Protein AF-A0A7C3B089-F1 (afdb_monomer_lite)

Foldseek 3Di:
DPPPQAWDWDADPVVRDIDTDGDDDQQADDPDPVRRVVSSVVSVVVVVVVRVVVVVVCVVVVND

Structure (mmCIF, N/CA/C/O backbone):
data_AF-A0A7C3B089-F1
#
_entry.id   AF-A0A7C3B089-F1
#
loop_
_atom_site.group_PDB
_atom_site.id
_atom_site.type_symbol
_atom_site.label_atom_id
_atom_site.label_alt_id
_atom_site.label_comp_id
_atom_site.label_asym_id
_atom_site.label_entity_id
_atom_site.label_seq_id
_atom_site.pdbx_PDB_ins_code
_atom_site.Cartn_x
_atom_site.Cartn_y
_atom_site.Cartn_z
_atom_site.occupancy
_atom_site.B_iso_or_equiv
_atom_site.auth_seq_id
_atom_site.auth_comp_id
_atom_site.auth_asym_id
_atom_site.auth_atom_id
_atom_site.pdbx_PDB_model_num
ATOM 1 N N . MET A 1 1 ? 9.870 -19.647 2.849 1.00 38.09 1 MET A N 1
ATOM 2 C CA . MET A 1 1 ? 8.786 -18.870 3.482 1.00 38.09 1 MET A CA 1
ATOM 3 C C . MET A 1 1 ? 8.206 -17.960 2.417 1.00 38.09 1 MET A C 1
ATOM 5 O O . MET A 1 1 ? 8.935 -17.125 1.901 1.00 38.09 1 MET A O 1
ATOM 9 N N . SER A 1 2 ? 6.963 -18.202 1.998 1.00 41.62 2 SER A N 1
ATOM 10 C CA . SER A 1 2 ? 6.257 -17.322 1.061 1.00 41.62 2 SER A CA 1
ATOM 11 C C . SER A 1 2 ? 5.959 -16.027 1.816 1.00 41.62 2 SER A C 1
ATOM 13 O 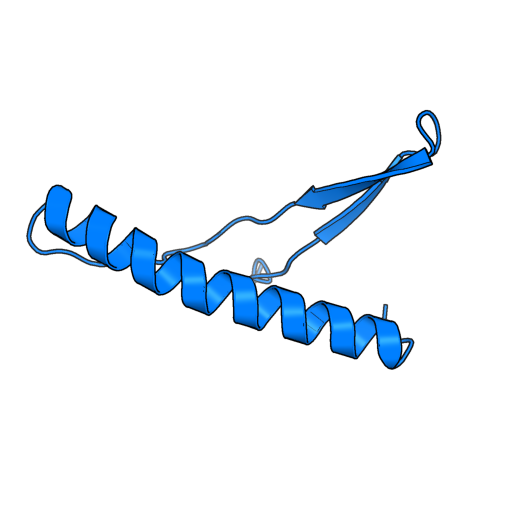O . SER A 1 2 ? 5.121 -16.038 2.714 1.00 41.62 2 SER A O 1
ATOM 15 N N . ARG A 1 3 ? 6.709 -14.951 1.539 1.00 54.12 3 ARG A N 1
ATOM 16 C CA . ARG A 1 3 ? 6.314 -13.606 1.974 1.00 54.12 3 ARG A CA 1
ATOM 17 C C . ARG A 1 3 ? 5.004 -13.325 1.253 1.00 54.12 3 ARG A C 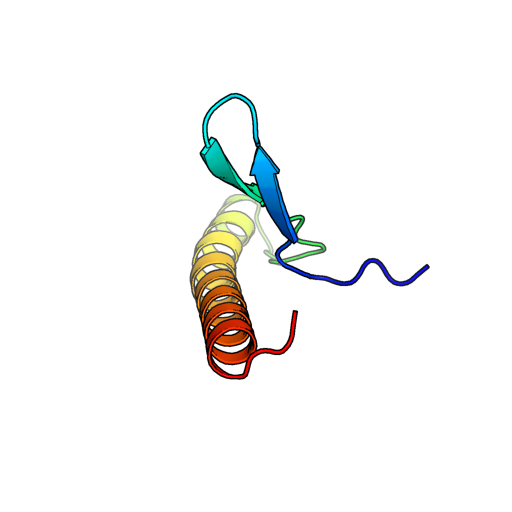1
ATOM 19 O O . ARG A 1 3 ? 5.002 -13.211 0.026 1.00 54.12 3 ARG A O 1
ATOM 26 N N . ARG A 1 4 ? 3.888 -13.370 1.979 1.00 54.16 4 ARG A N 1
ATOM 27 C CA . ARG A 1 4 ? 2.597 -12.991 1.409 1.00 54.16 4 ARG A CA 1
ATOM 28 C C . ARG A 1 4 ? 2.734 -11.534 0.983 1.00 54.16 4 ARG A C 1
ATOM 30 O O . ARG A 1 4 ? 3.216 -10.713 1.752 1.00 54.16 4 ARG A O 1
ATOM 37 N N . GLN A 1 5 ? 2.402 -11.270 -0.273 1.00 61.19 5 GLN A N 1
ATOM 38 C CA . GLN A 1 5 ? 2.342 -9.938 -0.865 1.00 61.19 5 GLN A CA 1
ATOM 39 C C . GLN A 1 5 ? 1.116 -9.231 -0.293 1.00 61.19 5 GLN A C 1
ATOM 41 O O . GLN A 1 5 ? 0.110 -9.094 -0.982 1.00 61.19 5 GLN A O 1
ATOM 46 N N . ASP A 1 6 ? 1.153 -8.924 0.998 1.00 71.06 6 ASP A N 1
ATOM 47 C CA . ASP A 1 6 ? -0.019 -8.461 1.719 1.00 71.06 6 ASP A CA 1
ATOM 48 C C . ASP A 1 6 ? 0.176 -7.039 2.233 1.00 71.06 6 ASP A C 1
ATOM 50 O O . ASP A 1 6 ? 1.298 -6.594 2.481 1.00 71.06 6 ASP A O 1
ATOM 54 N N . ILE A 1 7 ? -0.934 -6.315 2.338 1.00 79.88 7 ILE A N 1
ATOM 55 C CA . ILE A 1 7 ? -0.974 -5.040 3.046 1.00 79.88 7 ILE A CA 1
ATOM 56 C C . ILE A 1 7 ? -1.200 -5.365 4.521 1.00 79.88 7 ILE A C 1
ATOM 58 O O . ILE A 1 7 ? -2.222 -5.956 4.882 1.00 79.88 7 ILE A O 1
ATOM 62 N N . GLU A 1 8 ? -0.253 -4.973 5.364 1.00 84.75 8 GLU A N 1
ATOM 63 C CA . GLU A 1 8 ? -0.349 -5.118 6.812 1.00 84.75 8 GLU A CA 1
ATOM 64 C C . GLU A 1 8 ? -0.889 -3.821 7.419 1.00 84.75 8 GLU A C 1
ATOM 66 O O . GLU A 1 8 ? -0.465 -2.719 7.060 1.00 84.75 8 GLU A O 1
ATOM 71 N N . ILE A 1 9 ? -1.867 -3.963 8.315 1.00 88.31 9 ILE A N 1
ATOM 72 C CA . ILE A 1 9 ? -2.465 -2.854 9.054 1.00 88.31 9 ILE A CA 1
ATOM 73 C C . ILE A 1 9 ? -2.028 -3.000 10.505 1.00 88.31 9 ILE A C 1
ATOM 75 O O . ILE A 1 9 ? -2.437 -3.938 11.188 1.00 88.31 9 ILE A O 1
ATOM 79 N N . GLU A 1 10 ? -1.215 -2.066 10.976 1.00 91.56 10 GLU A N 1
ATOM 80 C CA . GLU A 1 10 ? -0.772 -2.008 12.365 1.00 91.56 10 GLU A CA 1
ATOM 81 C C . GLU A 1 10 ? -1.534 -0.920 13.121 1.00 91.56 10 GLU A C 1
ATOM 83 O O . GLU A 1 10 ? -1.895 0.107 12.549 1.00 91.56 10 GLU A O 1
ATOM 88 N N . PHE A 1 11 ? -1.784 -1.134 14.412 1.00 93.19 11 PHE A N 1
ATOM 89 C CA . PHE A 1 11 ? -2.397 -0.142 15.291 1.00 93.19 11 PHE A CA 1
ATOM 90 C C . PHE A 1 11 ? -1.403 0.273 16.369 1.00 93.19 11 PHE A C 1
ATOM 92 O O . PHE A 1 11 ? -0.892 -0.576 17.099 1.00 93.19 11 PHE A O 1
ATOM 99 N N . ASP A 1 12 ? -1.169 1.574 16.489 1.00 94.50 12 ASP A N 1
ATOM 100 C CA . ASP A 1 12 ? -0.371 2.145 17.563 1.00 94.50 12 ASP A CA 1
ATOM 101 C C . ASP A 1 12 ? -1.283 2.624 18.700 1.00 94.50 12 ASP A C 1
ATOM 103 O O . ASP A 1 12 ? -2.023 3.600 18.531 1.00 94.50 12 ASP A O 1
ATOM 107 N N . PRO A 1 13 ? -1.237 1.973 19.874 1.00 94.88 13 PRO A N 1
ATOM 108 C CA . PRO A 1 13 ? -2.085 2.333 21.000 1.00 94.88 13 PRO A CA 1
ATOM 109 C C . PRO A 1 13 ? -1.674 3.644 21.682 1.00 94.88 13 PRO A C 1
ATOM 111 O O . PRO A 1 13 ? -2.508 4.231 22.369 1.00 94.88 13 PRO A O 1
ATOM 114 N N . GLU A 1 14 ? -0.431 4.110 21.526 1.00 96.25 14 GLU A N 1
ATOM 115 C CA . GLU A 1 14 ? 0.028 5.356 22.153 1.00 96.25 14 GLU A CA 1
ATOM 116 C C . GLU A 1 14 ? -0.562 6.573 21.444 1.00 96.25 14 GLU A C 1
ATOM 118 O O . GLU A 1 14 ? -1.010 7.522 22.091 1.00 96.25 14 GLU A O 1
ATOM 123 N N . THR A 1 15 ? -0.597 6.536 20.110 1.00 95.56 15 THR A N 1
ATOM 124 C CA . THR A 1 15 ? -1.142 7.632 19.299 1.00 95.56 15 THR A CA 1
ATOM 125 C C . THR A 1 15 ? -2.584 7.401 18.848 1.00 95.56 15 THR A C 1
ATOM 127 O O . THR A 1 15 ? -3.251 8.351 18.436 1.00 95.56 15 THR A O 1
ATOM 130 N N . GLY A 1 16 ? -3.086 6.166 18.933 1.00 94.44 16 GLY A N 1
ATOM 131 C CA . GLY A 1 16 ? -4.411 5.772 18.455 1.00 94.44 16 GLY A CA 1
ATOM 132 C C . GLY A 1 16 ? -4.534 5.718 16.928 1.00 94.44 16 GLY A C 1
ATOM 133 O O . GLY A 1 16 ? -5.654 5.711 16.414 1.00 94.44 16 GLY A O 1
ATOM 134 N N . ASN A 1 17 ? -3.414 5.711 16.199 1.00 95.25 17 ASN A N 1
ATOM 135 C CA . ASN A 1 17 ? -3.393 5.722 14.737 1.00 95.25 17 ASN A CA 1
ATOM 136 C C . ASN A 1 17 ? -3.180 4.323 14.151 1.00 95.25 17 ASN A C 1
ATOM 138 O O . ASN A 1 17 ? -2.555 3.458 14.763 1.00 95.25 17 ASN A O 1
ATOM 142 N N . TYR A 1 18 ? -3.665 4.133 12.923 1.00 92.44 18 TYR A N 1
ATOM 143 C CA . TYR A 1 18 ? -3.359 2.958 12.113 1.00 92.44 18 TYR A CA 1
ATOM 144 C C . TYR A 1 18 ? -2.241 3.273 11.118 1.00 92.44 18 TYR A C 1
ATOM 146 O O . TYR A 1 18 ? -2.251 4.329 10.481 1.00 92.44 18 TYR A O 1
ATOM 154 N N . PHE A 1 19 ? -1.318 2.333 10.948 1.00 90.94 19 PHE A N 1
ATOM 155 C CA . PHE A 1 19 ? -0.238 2.384 9.973 1.00 90.94 19 PHE A CA 1
ATOM 156 C C . PHE A 1 19 ? -0.423 1.292 8.929 1.00 90.94 19 PHE A C 1
ATOM 158 O O . PHE A 1 19 ? -0.899 0.200 9.230 1.00 90.94 19 PHE A O 1
ATOM 165 N N . ILE A 1 20 ? -0.043 1.605 7.693 1.00 87.81 20 ILE A N 1
ATOM 166 C CA . ILE A 1 20 ? -0.113 0.678 6.569 1.00 87.81 20 ILE A CA 1
ATOM 167 C C . ILE A 1 20 ? 1.310 0.337 6.146 1.00 87.81 20 ILE A C 1
ATOM 169 O O . ILE A 1 20 ? 2.065 1.229 5.751 1.00 87.81 20 ILE A O 1
ATOM 173 N N . ILE A 1 21 ? 1.667 -0.943 6.216 1.00 84.50 21 ILE A N 1
ATOM 174 C CA . ILE A 1 21 ? 2.957 -1.460 5.760 1.00 84.50 21 ILE A CA 1
ATOM 175 C C . ILE A 1 21 ? 2.718 -2.308 4.514 1.00 84.50 21 ILE A C 1
ATOM 177 O O . ILE A 1 21 ? 1.875 -3.203 4.495 1.00 84.50 21 ILE A O 1
ATOM 181 N N . TRP A 1 22 ? 3.459 -2.009 3.449 1.00 78.12 22 TRP A N 1
ATOM 182 C CA . TRP A 1 22 ? 3.368 -2.730 2.184 1.00 78.12 22 TRP A CA 1
ATOM 183 C C . TRP A 1 22 ? 4.755 -2.879 1.554 1.00 78.12 22 TRP A C 1
ATOM 185 O O . TRP A 1 22 ? 5.427 -1.885 1.278 1.00 78.12 22 TRP A O 1
ATOM 195 N N . GLU A 1 23 ? 5.184 -4.124 1.322 1.00 75.62 23 GLU A N 1
ATOM 196 C CA . GLU A 1 23 ? 6.445 -4.449 0.642 1.00 75.62 23 GLU A CA 1
ATOM 197 C C . GLU A 1 23 ? 6.149 -5.077 -0.734 1.00 75.62 23 GLU A C 1
ATOM 199 O O . GLU A 1 23 ? 5.754 -6.247 -0.816 1.00 75.62 23 GLU A O 1
ATOM 204 N N . PRO A 1 24 ? 6.332 -4.343 -1.846 1.00 69.12 24 PRO A N 1
ATOM 205 C CA . PRO A 1 24 ? 6.169 -4.924 -3.169 1.00 69.12 24 PRO A CA 1
ATOM 206 C C . PRO A 1 24 ? 7.371 -5.794 -3.562 1.00 69.12 24 PRO A C 1
ATOM 208 O O . PRO A 1 24 ? 8.521 -5.403 -3.385 1.00 69.12 24 PRO A O 1
ATOM 211 N N . LEU A 1 25 ? 7.114 -6.962 -4.161 1.00 64.31 25 LEU A N 1
ATOM 212 C CA . LEU A 1 25 ? 8.166 -7.930 -4.504 1.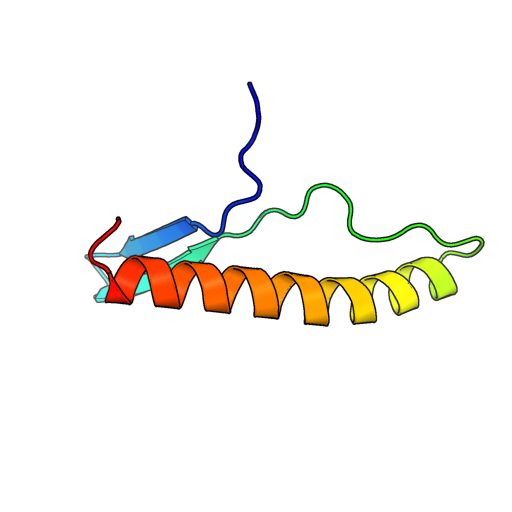00 64.31 25 LEU A CA 1
ATOM 213 C C . LEU A 1 25 ? 8.861 -7.641 -5.847 1.00 64.31 25 LEU A C 1
ATOM 215 O O . LEU A 1 25 ? 10.083 -7.596 -5.885 1.00 64.31 25 LEU A O 1
ATOM 219 N N . VAL A 1 26 ? 8.115 -7.425 -6.935 1.00 64.75 26 VAL A N 1
ATOM 220 C CA . VAL A 1 26 ? 8.602 -6.918 -8.238 1.00 64.75 26 VAL A CA 1
ATOM 221 C C . VAL A 1 26 ? 7.387 -6.364 -8.981 1.00 64.75 26 VAL A C 1
ATOM 223 O O . VAL A 1 26 ? 6.407 -7.086 -9.131 1.00 64.75 26 VAL A O 1
ATOM 226 N N . ILE A 1 27 ? 7.432 -5.113 -9.445 1.00 66.19 27 ILE A N 1
ATOM 227 C CA . ILE A 1 27 ? 6.245 -4.447 -10.019 1.00 66.19 27 ILE A CA 1
ATOM 228 C C . ILE A 1 27 ? 6.459 -4.016 -11.485 1.00 66.19 27 ILE A C 1
ATOM 230 O O . ILE A 1 27 ? 5.500 -3.667 -12.159 1.00 66.19 27 ILE A O 1
ATOM 234 N N . SER A 1 28 ? 7.690 -4.049 -12.017 1.00 72.19 28 SER A N 1
ATOM 235 C CA . SER A 1 28 ? 7.960 -3.600 -13.392 1.00 72.19 28 SER A CA 1
ATOM 236 C C . SER A 1 28 ? 9.228 -4.201 -14.006 1.00 72.19 28 SER A C 1
ATOM 238 O O . SER A 1 28 ? 10.195 -4.502 -13.301 1.00 72.19 28 SER A O 1
ATOM 240 N N . LEU A 1 29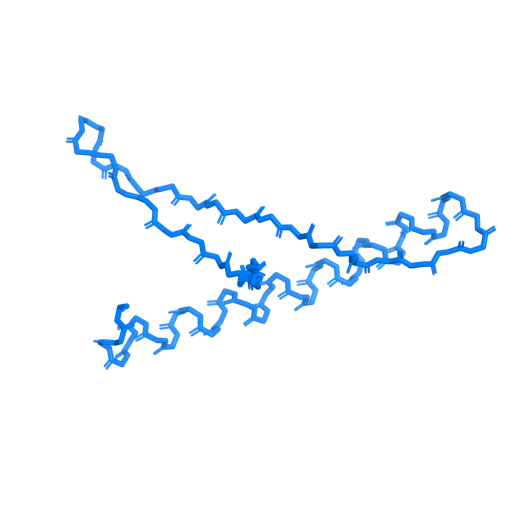 ? 9.213 -4.343 -15.336 1.00 66.25 29 LEU A N 1
ATOM 241 C CA . LEU A 1 29 ? 10.342 -4.713 -16.186 1.00 66.25 29 LEU A CA 1
ATOM 242 C C . LEU A 1 29 ? 10.393 -3.762 -17.391 1.00 66.25 29 LEU A C 1
ATOM 244 O O . LEU A 1 29 ? 9.536 -3.839 -18.262 1.00 66.25 29 LEU A O 1
ATOM 248 N N . GLY A 1 30 ? 11.428 -2.925 -17.483 1.00 77.00 30 GLY A N 1
ATOM 249 C CA . GLY A 1 30 ? 11.632 -2.014 -18.617 1.00 77.00 30 GLY A CA 1
ATOM 250 C C . GLY A 1 30 ? 12.948 -2.262 -19.356 1.00 77.00 30 GLY A C 1
ATOM 251 O O . GLY A 1 30 ? 13.922 -2.755 -18.786 1.00 77.00 30 GLY A O 1
ATOM 252 N N . ARG A 1 31 ? 12.996 -1.896 -20.646 1.00 83.12 31 ARG A N 1
ATOM 253 C CA . ARG A 1 31 ? 14.232 -1.942 -21.464 1.00 83.12 31 ARG A CA 1
ATOM 254 C C . ARG A 1 31 ? 15.195 -0.787 -21.160 1.00 83.12 31 ARG A C 1
ATOM 256 O O . ARG A 1 31 ? 16.372 -0.872 -21.498 1.00 83.12 31 ARG A O 1
ATOM 263 N N . THR A 1 32 ? 14.694 0.272 -20.528 1.00 92.31 32 THR A N 1
ATOM 264 C CA . THR A 1 32 ? 15.454 1.411 -19.995 1.00 92.31 32 THR A CA 1
ATOM 265 C C . THR A 1 32 ? 15.026 1.674 -18.554 1.00 92.31 32 THR A C 1
ATOM 267 O O . THR A 1 32 ? 13.992 1.173 -18.106 1.00 92.31 32 THR A O 1
ATOM 270 N N . LYS A 1 33 ? 15.820 2.455 -17.813 1.00 90.12 33 LYS A N 1
ATOM 271 C CA . LYS A 1 33 ? 15.501 2.803 -16.421 1.00 90.12 33 LYS A CA 1
ATOM 272 C C . LYS A 1 33 ? 14.242 3.664 -16.344 1.00 90.12 33 LYS A C 1
ATOM 274 O O . LYS A 1 33 ? 13.402 3.431 -15.487 1.00 90.12 33 LYS A O 1
ATOM 279 N N . GLU A 1 34 ? 14.110 4.616 -17.260 1.00 91.56 34 GLU A N 1
ATOM 280 C CA . GLU A 1 34 ? 12.973 5.526 -17.365 1.00 91.56 34 GLU A CA 1
ATOM 281 C C . GLU A 1 34 ? 11.692 4.752 -17.686 1.00 91.56 34 GLU A C 1
ATOM 283 O O . GLU A 1 34 ? 10.718 4.877 -16.954 1.00 91.56 34 GLU A O 1
ATOM 288 N N . GLY A 1 35 ? 11.728 3.864 -18.687 1.00 89.12 35 GLY A N 1
ATOM 289 C CA . GLY A 1 35 ? 10.573 3.034 -19.036 1.00 89.12 35 GLY A CA 1
ATOM 290 C C . GLY A 1 35 ? 10.180 2.081 -17.908 1.00 89.12 35 GLY A C 1
ATOM 291 O O . GLY A 1 35 ? 9.005 1.948 -17.598 1.00 89.12 35 GLY A O 1
ATOM 292 N N . ALA A 1 36 ? 11.156 1.489 -17.207 1.00 88.81 36 ALA A N 1
ATOM 293 C CA . ALA A 1 36 ? 10.867 0.660 -16.037 1.00 88.81 36 ALA A CA 1
ATOM 294 C C . ALA A 1 36 ? 10.174 1.458 -14.917 1.00 88.81 36 ALA A C 1
ATOM 296 O O . ALA A 1 36 ? 9.311 0.914 -14.233 1.00 88.81 36 ALA A O 1
ATOM 297 N N . LEU A 1 37 ? 10.535 2.730 -14.715 1.00 87.94 37 LEU A N 1
ATOM 298 C CA . LEU A 1 37 ? 9.904 3.593 -13.713 1.00 87.94 37 LEU A CA 1
ATOM 299 C C . LEU A 1 37 ? 8.503 4.061 -14.128 1.00 87.94 37 LEU A C 1
ATOM 301 O O . LEU A 1 37 ? 7.631 4.168 -13.268 1.00 87.94 37 LEU A O 1
ATOM 305 N N . GLU A 1 38 ? 8.272 4.325 -15.412 1.00 87.12 38 GLU A N 1
ATOM 306 C CA . GLU A 1 38 ? 6.939 4.650 -15.938 1.00 87.12 38 GLU A CA 1
ATOM 307 C C . GLU A 1 38 ? 5.998 3.444 -15.836 1.00 87.12 38 GLU A C 1
ATOM 309 O O . GLU A 1 38 ? 4.929 3.558 -15.235 1.00 87.12 38 GLU A O 1
ATOM 314 N N . ASP A 1 39 ? 6.448 2.266 -16.273 1.00 84.69 39 ASP A N 1
ATOM 315 C CA . ASP A 1 39 ? 5.701 1.010 -16.140 1.00 84.69 39 ASP A CA 1
ATOM 316 C C . ASP A 1 39 ? 5.437 0.674 -14.660 1.00 84.69 39 ASP A C 1
ATOM 318 O O . ASP A 1 39 ? 4.343 0.250 -14.290 1.00 84.69 39 ASP A O 1
ATOM 322 N N . LEU A 1 40 ? 6.421 0.921 -13.781 1.00 83.75 40 LEU A N 1
ATOM 323 C CA . LEU A 1 40 ? 6.269 0.781 -12.330 1.00 83.75 40 LEU A CA 1
ATOM 324 C C . LEU A 1 40 ? 5.184 1.711 -11.802 1.00 83.75 40 LEU A C 1
ATOM 326 O O . LEU A 1 40 ? 4.402 1.298 -10.954 1.00 83.75 40 LEU A O 1
ATOM 330 N N . ARG A 1 41 ? 5.139 2.959 -12.271 1.00 84.50 41 ARG A N 1
ATOM 331 C CA . ARG A 1 41 ? 4.160 3.946 -11.818 1.00 84.50 41 ARG A CA 1
ATOM 332 C C . ARG A 1 41 ? 2.740 3.494 -12.134 1.00 84.50 41 ARG A C 1
ATOM 334 O O . ARG A 1 41 ? 1.883 3.579 -11.259 1.00 84.50 41 ARG A O 1
ATOM 341 N N . GLU A 1 42 ? 2.503 3.006 -13.346 1.00 83.31 42 GLU A N 1
ATOM 342 C CA . GLU A 1 42 ? 1.185 2.523 -13.766 1.00 83.31 42 GLU A CA 1
ATOM 343 C C . GLU A 1 42 ? 0.803 1.219 -13.056 1.00 83.31 42 GLU A C 1
ATOM 345 O O . GLU A 1 42 ? -0.279 1.119 -12.472 1.00 83.31 42 GLU A O 1
ATOM 350 N N . ALA A 1 43 ? 1.712 0.240 -13.036 1.00 80.56 43 ALA A N 1
ATOM 351 C CA . ALA A 1 43 ? 1.470 -1.052 -12.404 1.00 80.56 43 ALA A CA 1
ATOM 352 C C . ALA A 1 43 ? 1.299 -0.932 -10.883 1.00 80.56 43 ALA A C 1
ATOM 354 O O . ALA A 1 43 ? 0.452 -1.615 -10.306 1.00 80.56 43 ALA A O 1
ATOM 355 N N . ALA A 1 44 ? 2.054 -0.044 -10.229 1.00 79.38 44 ALA A N 1
ATOM 356 C CA . ALA A 1 44 ? 1.885 0.235 -8.809 1.00 79.38 44 ALA A CA 1
ATOM 357 C C . ALA A 1 44 ? 0.525 0.874 -8.528 1.00 79.38 44 ALA A C 1
ATOM 359 O O . ALA A 1 44 ? -0.115 0.460 -7.572 1.00 79.38 44 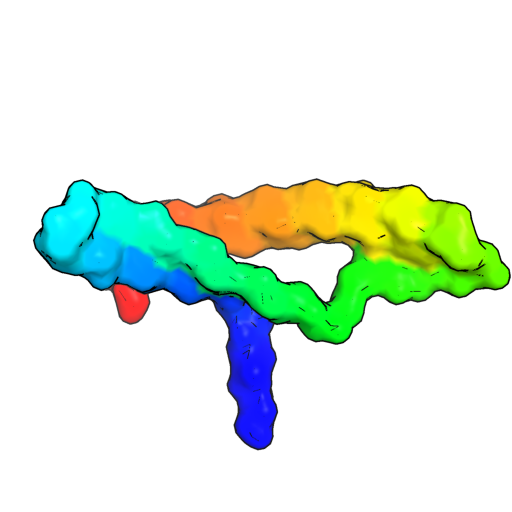ALA A O 1
ATOM 360 N N . HIS A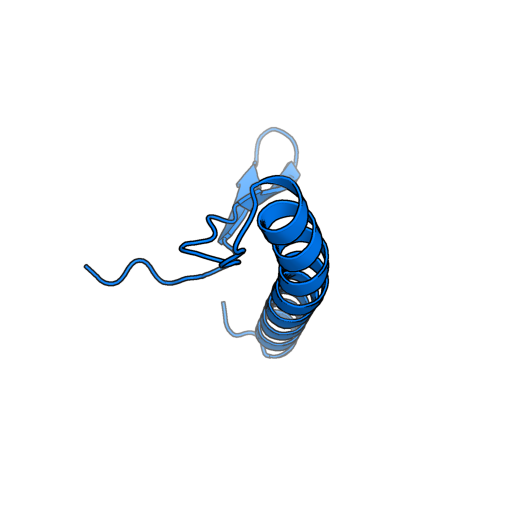 1 45 ? 0.054 1.816 -9.353 1.00 81.31 45 HIS A N 1
ATOM 361 C CA . HIS A 1 45 ? -1.266 2.426 -9.156 1.00 81.31 45 HIS A CA 1
ATOM 362 C C . HIS A 1 45 ? -2.370 1.361 -9.175 1.00 81.31 45 HIS A C 1
ATOM 364 O O . HIS A 1 45 ? -3.105 1.199 -8.207 1.00 81.31 45 HIS A O 1
ATOM 370 N N . LEU A 1 46 ? -2.404 0.546 -10.233 1.00 77.81 46 LEU A N 1
ATOM 371 C CA . LEU A 1 46 ? -3.423 -0.495 -10.397 1.00 77.81 46 LEU A CA 1
ATOM 372 C C . LEU A 1 46 ? -3.312 -1.604 -9.343 1.00 77.81 46 LEU A C 1
ATOM 374 O O . LEU A 1 46 ? -4.323 -2.088 -8.826 1.00 77.81 46 LEU A O 1
ATOM 378 N N . GLY A 1 47 ? -2.084 -2.029 -9.040 1.00 80.88 47 GLY A N 1
ATOM 379 C CA . GLY A 1 47 ? -1.817 -3.074 -8.062 1.00 80.88 47 GLY A CA 1
ATOM 380 C C . GLY A 1 47 ? -2.216 -2.645 -6.655 1.00 80.88 47 GLY A C 1
ATOM 381 O O . GLY A 1 47 ? -2.962 -3.364 -5.993 1.00 80.88 47 GLY A O 1
ATOM 382 N N . VAL A 1 48 ? -1.763 -1.465 -6.219 1.00 81.81 48 VAL A N 1
ATOM 383 C CA . VAL A 1 48 ? -2.072 -0.911 -4.891 1.00 81.81 48 VAL A CA 1
ATOM 384 C C . VAL A 1 48 ? -3.573 -0.749 -4.712 1.00 81.81 48 VAL A C 1
ATOM 386 O O . VAL A 1 48 ? -4.103 -1.251 -3.723 1.00 81.81 48 VAL A O 1
ATOM 389 N N . ASP A 1 49 ? -4.265 -0.146 -5.681 1.00 86.44 49 ASP A N 1
ATOM 390 C CA . ASP A 1 49 ? -5.717 0.049 -5.608 1.00 86.44 49 ASP A CA 1
ATOM 391 C C . ASP A 1 49 ? -6.450 -1.290 -5.452 1.00 86.44 49 ASP A C 1
ATOM 393 O O . ASP A 1 49 ? -7.310 -1.448 -4.585 1.00 86.44 49 ASP A O 1
ATOM 397 N N . THR A 1 50 ? -6.046 -2.303 -6.224 1.00 85.25 50 THR A N 1
ATOM 398 C CA . THR A 1 50 ? -6.638 -3.645 -6.138 1.00 85.25 50 THR A CA 1
ATOM 399 C C . THR A 1 50 ? -6.425 -4.279 -4.760 1.00 85.25 50 THR A C 1
ATOM 401 O O . THR A 1 50 ? -7.354 -4.867 -4.201 1.00 85.25 50 THR A O 1
ATOM 404 N N . PHE A 1 51 ? -5.220 -4.179 -4.191 1.00 84.62 51 PHE A N 1
ATOM 405 C CA . PHE A 1 51 ? -4.933 -4.738 -2.866 1.00 84.62 51 PHE A CA 1
ATOM 406 C C . PHE A 1 51 ? -5.686 -4.004 -1.752 1.00 84.62 51 PHE A C 1
ATOM 408 O O . PHE A 1 51 ? -6.211 -4.658 -0.848 1.00 84.62 51 PHE A O 1
ATOM 415 N N . ILE A 1 52 ? -5.798 -2.675 -1.838 1.00 88.00 52 ILE A N 1
ATOM 416 C CA . ILE A 1 52 ? -6.602 -1.872 -0.907 1.00 88.00 52 ILE A CA 1
ATOM 417 C C . ILE A 1 52 ? -8.064 -2.321 -0.962 1.00 88.00 52 ILE A C 1
ATOM 419 O O . ILE A 1 52 ? -8.655 -2.619 0.076 1.00 88.00 52 ILE A O 1
ATOM 423 N N . ASP A 1 53 ? -8.636 -2.449 -2.159 1.00 90.12 53 ASP A N 1
ATOM 424 C CA . ASP A 1 53 ? -10.026 -2.873 -2.342 1.00 90.12 53 ASP A CA 1
ATOM 425 C C . ASP A 1 53 ? -10.300 -4.269 -1.775 1.00 90.12 53 ASP A C 1
ATOM 427 O O . ASP A 1 53 ? -11.369 -4.520 -1.208 1.00 90.12 53 ASP A O 1
ATOM 431 N N . LEU A 1 54 ? -9.355 -5.198 -1.933 1.00 87.69 54 LEU A N 1
ATOM 432 C CA . LEU A 1 54 ? -9.459 -6.533 -1.349 1.00 87.69 54 LEU A CA 1
ATOM 433 C C . LEU A 1 54 ? -9.440 -6.466 0.180 1.00 87.69 54 LEU A C 1
ATOM 435 O O . LEU A 1 54 ? -10.332 -7.032 0.812 1.00 87.69 54 LEU A O 1
ATOM 439 N N . LYS A 1 55 ? -8.515 -5.704 0.773 1.00 87.06 55 LYS A N 1
ATOM 440 C CA . LYS A 1 55 ? -8.459 -5.530 2.231 1.00 87.06 55 LYS A CA 1
ATOM 441 C C . LYS A 1 55 ? -9.708 -4.876 2.797 1.00 87.06 55 LYS A C 1
ATOM 443 O O . LYS A 1 55 ? -10.238 -5.348 3.798 1.00 87.06 55 LYS A O 1
ATOM 448 N N . LEU A 1 56 ? -10.233 -3.844 2.143 1.00 90.94 56 LEU A N 1
ATOM 449 C CA . LEU A 1 56 ? -11.486 -3.212 2.555 1.00 90.94 56 LEU A CA 1
ATOM 450 C C . LEU A 1 56 ? -12.662 -4.197 2.506 1.00 90.94 56 LEU A C 1
ATOM 452 O O . LEU A 1 56 ? -13.506 -4.195 3.404 1.00 90.94 56 LEU A O 1
ATOM 456 N N . LYS A 1 57 ? -12.713 -5.072 1.493 1.00 91.12 57 LYS A N 1
ATOM 457 C CA . LYS A 1 57 ? -13.727 -6.135 1.409 1.00 91.12 57 LYS A CA 1
ATOM 458 C C . LYS A 1 57 ? -13.570 -7.177 2.512 1.00 91.12 57 LYS A C 1
ATOM 460 O O . LYS A 1 57 ? -14.588 -7.619 3.041 1.00 91.12 57 LYS A O 1
ATOM 465 N N . ASP A 1 58 ? -12.348 -7.564 2.857 1.00 88.75 58 ASP A N 1
ATOM 466 C CA . ASP A 1 58 ? -12.090 -8.527 3.931 1.00 88.75 58 ASP A CA 1
ATOM 467 C C . ASP A 1 58 ? -12.502 -7.955 5.294 1.00 88.75 58 ASP A C 1
ATOM 469 O O . ASP A 1 58 ? -13.267 -8.598 6.019 1.00 88.75 58 ASP A O 1
ATOM 473 N N . ILE A 1 59 ? -12.155 -6.690 5.569 1.00 88.69 59 ILE A N 1
ATOM 474 C CA . ILE A 1 59 ? -12.609 -5.955 6.761 1.00 88.69 59 ILE A CA 1
ATOM 475 C C . ILE A 1 59 ? -14.141 -5.900 6.811 1.00 88.69 59 ILE A C 1
ATOM 477 O O . ILE A 1 59 ? -14.741 -6.231 7.833 1.00 88.69 59 ILE A O 1
ATOM 481 N N . ALA A 1 60 ? -14.799 -5.543 5.703 1.00 90.31 60 ALA A N 1
ATOM 482 C CA . ALA A 1 60 ? -16.261 -5.483 5.633 1.00 90.31 60 ALA A CA 1
ATOM 483 C C . ALA A 1 60 ? -16.936 -6.851 5.856 1.00 90.31 60 ALA A C 1
ATOM 485 O O . ALA A 1 60 ? -18.087 -6.913 6.289 1.00 90.31 60 ALA A O 1
ATOM 486 N N . ARG A 1 61 ? -16.231 -7.950 5.568 1.00 90.75 61 ARG A N 1
ATOM 487 C CA . ARG A 1 61 ? -16.687 -9.328 5.803 1.00 90.75 61 ARG A CA 1
ATOM 488 C C . ARG A 1 61 ? -16.340 -9.850 7.200 1.00 90.75 61 ARG A C 1
ATOM 490 O O . ARG A 1 61 ? -16.755 -10.958 7.530 1.00 90.75 61 ARG A O 1
ATOM 497 N N . GLY A 1 62 ? -15.604 -9.083 8.007 1.00 81.69 62 GLY A N 1
ATOM 498 C CA . GLY A 1 62 ? -15.121 -9.511 9.322 1.00 81.69 62 GLY A CA 1
ATOM 499 C C . GLY A 1 62 ? -14.011 -10.561 9.252 1.00 81.69 62 GLY A C 1
ATOM 500 O O . GLY A 1 62 ? -13.816 -11.304 10.211 1.00 81.69 62 GLY A O 1
ATOM 501 N N . VAL A 1 63 ? -13.315 -10.657 8.117 1.00 66.88 63 VAL A N 1
ATOM 502 C CA . VAL A 1 63 ? -12.145 -11.520 7.947 1.00 66.88 63 VAL A CA 1
ATOM 503 C C . VAL A 1 63 ? -10.920 -10.663 8.261 1.00 66.88 63 VAL A C 1
ATOM 505 O O . VAL A 1 63 ? -10.566 -9.790 7.473 1.00 66.88 63 VAL A O 1
ATOM 508 N N . SER A 1 64 ? -10.337 -10.862 9.448 1.00 57.53 64 SER A N 1
ATOM 509 C CA . SER A 1 64 ? -9.085 -10.221 9.883 1.00 57.53 64 SER A CA 1
ATOM 510 C C . SER A 1 64 ? -7.878 -11.077 9.529 1.00 57.53 64 SER A C 1
ATOM 512 O O . SER A 1 64 ? -7.907 -12.265 9.937 1.00 57.53 64 SER A O 1
#

Sequence (64 aa):
MSRRQDIEIEFDPETGNYFIIWEPLVISLGRTKEGALEDLREAAHLGVDTFIDLKLKDIARGVS

pLDDT: mean 81.28, std 12.82, range [38.09, 96.25]

Secondary structure (DSSP, 8-state):
------EEEEEETTTTEEEEEE--S-----SSHHHHHHHHHHHHHHHHHHHHHHHHHHHHTT--

Radius of gyration: 14.98 Å; chains: 1; bounding box: 32×26×44 Å